Protein AF-A0A4C1TRK0-F1 (afdb_monomer)

Organism: Eumeta variegata (NCBI:txid151549)

Secondary structure (DSSP, 8-state):
-GGGS-HHHHHHHHHHTT----S-HHHHHHHHHHHHHT---S-------------PPPGGG-EE--TTS------HHHHHHHHHHTT--HHHHHHHHHTT-EEEEEEEEETTEEEEEEEEE-TTSS-EEEEEEEEEEETTEEEEEEEEEE---

Sequence (153 aa):
MYSTWNVEALKAKLRERGASLKGRKADLIERLEAYDRNQNFDAVQAEENDDPKMVLPDNDAYLDINSSMKLPPITKEHITLYFLQFHKNPNDGKSLYEARFLHILRAAFIGDSCYFKGYVKASMKRIMYEANVKLSIKVRFWSATVNVLLVVE

Radius of gyration: 21.58 Å; Cα contacts (8 Å, |Δi|>4): 165; chains: 1; bounding box: 52×40×57 Å

Nearest PDB structures (foldseek):
  6uk5-assembly1_B  TM=3.549E-01  e=1.839E+00  Micromonospora echinospora
  2zf3-assembly1_B  TM=3.900E-01  e=7.399E+00  Chromobacterium violaceum
  5bsz-assembly1_A  TM=3.469E-01  e=3.909E+00  Streptoalloteichus sp. ATCC 53650

Structure (mmCIF, N/CA/C/O backbone):
data_AF-A0A4C1TRK0-F1
#
_entry.id   AF-A0A4C1TRK0-F1
#
loop_
_atom_site.group_PDB
_atom_site.id
_atom_site.type_symbol
_atom_site.label_atom_id
_atom_site.label_alt_id
_atom_site.label_comp_id
_atom_site.label_asym_id
_atom_site.label_entity_id
_atom_site.label_seq_id
_atom_site.pdbx_PDB_ins_code
_atom_site.Cartn_x
_atom_site.Cartn_y
_atom_site.Cartn_z
_atom_site.occupancy
_atom_site.B_iso_or_equiv
_atom_site.auth_seq_id
_atom_site.auth_comp_id
_atom_site.auth_asym_id
_atom_site.auth_atom_id
_atom_site.pdbx_PDB_model_num
ATOM 1 N N . MET A 1 1 ? 29.815 -13.832 -18.385 1.00 63.94 1 MET A N 1
ATOM 2 C CA . MET A 1 1 ? 30.683 -12.634 -18.440 1.00 63.94 1 MET A CA 1
ATOM 3 C C . MET A 1 1 ? 30.440 -11.937 -19.778 1.00 63.94 1 MET A C 1
ATOM 5 O O . MET A 1 1 ? 31.045 -12.297 -20.779 1.00 63.94 1 MET A O 1
ATOM 9 N N . TYR A 1 2 ? 29.469 -11.022 -19.830 1.00 82.06 2 TYR A N 1
ATOM 10 C CA . TYR A 1 2 ? 28.986 -10.427 -21.090 1.00 82.06 2 TYR A CA 1
ATOM 11 C C . TYR A 1 2 ? 29.850 -9.257 -21.593 1.00 82.06 2 TYR A C 1
ATOM 13 O O . TYR A 1 2 ? 29.615 -8.714 -22.670 1.00 82.06 2 TYR A O 1
ATOM 21 N N . SER A 1 3 ? 30.884 -8.882 -20.839 1.00 82.75 3 SER A N 1
ATOM 22 C CA . SER A 1 3 ? 31.809 -7.790 -21.160 1.00 82.75 3 SER A CA 1
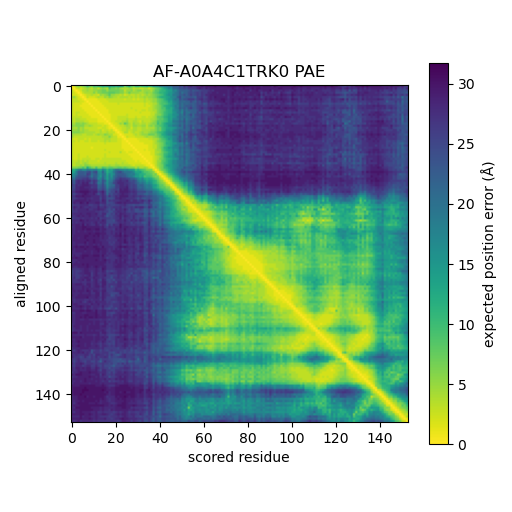ATOM 23 C C . SER A 1 3 ? 32.581 -7.990 -22.472 1.00 82.75 3 SER A C 1
ATOM 25 O O . SER A 1 3 ? 32.842 -7.018 -23.191 1.00 82.75 3 SER A O 1
ATOM 27 N N . THR A 1 4 ? 32.888 -9.241 -22.824 1.00 86.94 4 THR A N 1
ATOM 28 C CA . THR A 1 4 ? 33.642 -9.616 -24.033 1.00 86.94 4 THR A CA 1
ATOM 29 C C . THR A 1 4 ? 32.788 -9.667 -25.301 1.00 86.94 4 THR A C 1
ATOM 31 O O . THR A 1 4 ? 33.328 -9.762 -26.399 1.00 86.94 4 THR A O 1
ATOM 34 N N . TRP A 1 5 ? 31.461 -9.568 -25.185 1.00 86.88 5 TRP A N 1
ATOM 35 C CA . TRP A 1 5 ? 30.558 -9.673 -26.329 1.00 86.88 5 TRP A CA 1
ATOM 36 C C . TRP A 1 5 ? 30.442 -8.352 -27.095 1.00 86.88 5 TRP A C 1
ATOM 38 O O . TRP A 1 5 ? 30.560 -7.254 -26.534 1.00 86.88 5 TRP A O 1
ATOM 48 N N . ASN A 1 6 ? 30.176 -8.454 -28.399 1.00 89.88 6 ASN A N 1
ATOM 49 C CA . ASN A 1 6 ? 29.860 -7.293 -29.224 1.00 89.88 6 ASN A CA 1
ATOM 50 C C . ASN A 1 6 ? 28.416 -6.817 -28.973 1.00 89.88 6 ASN A C 1
ATOM 52 O O . ASN A 1 6 ? 27.542 -7.602 -28.606 1.00 89.88 6 ASN A O 1
ATOM 56 N N . VAL A 1 7 ? 28.145 -5.531 -29.205 1.00 85.88 7 VAL A N 1
ATOM 57 C CA . VAL A 1 7 ? 26.831 -4.903 -28.975 1.00 85.88 7 VAL A CA 1
ATOM 58 C C . VAL A 1 7 ? 25.718 -5.596 -29.764 1.00 85.88 7 VAL A C 1
ATOM 60 O O . VAL A 1 7 ? 24.606 -5.730 -29.259 1.00 85.88 7 VAL A O 1
ATOM 63 N N . GLU A 1 8 ? 26.010 -6.077 -30.970 1.00 88.94 8 GLU A N 1
ATOM 64 C CA . GLU A 1 8 ? 25.056 -6.834 -31.788 1.00 88.94 8 GLU A CA 1
ATOM 65 C C . GLU A 1 8 ? 24.681 -8.175 -31.153 1.00 88.94 8 GLU A C 1
ATOM 67 O O . GLU A 1 8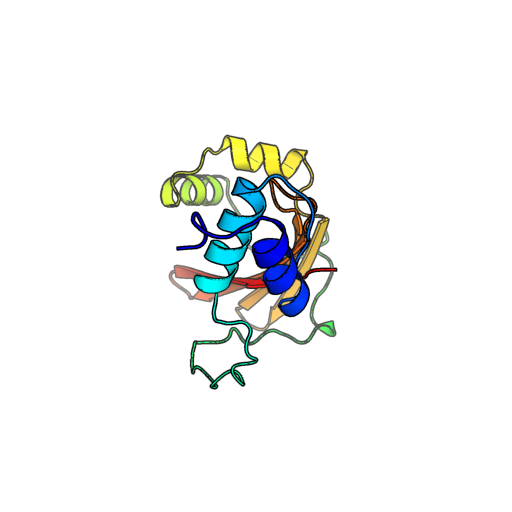 ? 23.497 -8.491 -31.056 1.00 88.94 8 GLU A O 1
ATOM 72 N N . ALA A 1 9 ? 25.664 -8.914 -30.629 1.00 88.06 9 ALA A N 1
ATOM 73 C CA . ALA A 1 9 ? 25.437 -10.176 -29.926 1.00 88.06 9 ALA A CA 1
ATOM 74 C C . ALA A 1 9 ? 24.652 -9.966 -28.617 1.00 88.06 9 ALA A C 1
ATOM 76 O O . ALA A 1 9 ? 23.729 -10.724 -28.314 1.00 88.06 9 ALA A O 1
ATOM 77 N N . LEU A 1 10 ? 24.957 -8.892 -27.874 1.00 88.62 10 LEU A N 1
ATOM 78 C CA . LEU A 1 10 ? 24.211 -8.504 -26.669 1.00 88.62 10 LEU A CA 1
ATOM 79 C C . LEU A 1 10 ? 22.747 -8.179 -27.002 1.00 88.62 10 LEU A C 1
ATOM 81 O O . LEU A 1 10 ? 21.831 -8.648 -26.328 1.00 88.62 10 LEU A O 1
ATOM 85 N N . LYS A 1 11 ? 22.507 -7.412 -28.073 1.00 87.94 11 LYS A N 1
ATOM 86 C CA . LYS A 1 11 ? 21.150 -7.087 -28.533 1.00 87.94 11 LYS A CA 1
ATOM 87 C C . LYS A 1 11 ? 20.404 -8.311 -29.060 1.00 87.94 11 LYS A C 1
ATOM 89 O O . LYS A 1 11 ? 19.205 -8.408 -28.828 1.00 87.94 11 LYS A O 1
ATOM 94 N N . ALA A 1 12 ? 21.081 -9.240 -29.733 1.00 89.81 12 ALA A N 1
ATOM 95 C CA . ALA A 1 12 ? 20.472 -10.483 -30.199 1.00 89.81 12 ALA A CA 1
ATOM 96 C C . ALA A 1 12 ? 19.960 -11.325 -29.021 1.00 89.81 12 ALA A C 1
ATOM 98 O O . ALA A 1 12 ? 18.793 -11.713 -29.020 1.00 89.81 12 ALA A O 1
ATOM 99 N N . LYS A 1 13 ? 20.773 -11.503 -27.967 1.00 85.12 13 LYS A N 1
ATOM 100 C CA . LYS A 1 13 ? 20.338 -12.216 -26.755 1.00 85.12 13 LYS A CA 1
ATOM 101 C C . LYS A 1 13 ? 19.254 -11.487 -25.970 1.00 85.12 13 LYS A C 1
ATOM 103 O O . LYS A 1 13 ? 18.340 -12.130 -25.467 1.00 85.12 13 LYS A O 1
ATOM 108 N N . LEU A 1 14 ? 19.302 -10.158 -25.891 1.00 84.62 14 LEU A N 1
ATOM 109 C CA . LEU A 1 14 ? 18.220 -9.388 -25.270 1.00 84.62 14 LEU A CA 1
ATOM 110 C C . LEU A 1 14 ? 16.914 -9.482 -26.068 1.00 84.62 14 LEU A C 1
ATOM 112 O O . LEU A 1 14 ? 15.850 -9.548 -25.463 1.00 84.62 14 LEU A O 1
ATOM 116 N N . ARG A 1 15 ? 16.983 -9.543 -27.404 1.00 85.44 15 ARG A N 1
ATOM 117 C CA . ARG A 1 15 ? 15.811 -9.724 -28.272 1.00 85.44 15 ARG A CA 1
ATOM 118 C C . ARG A 1 15 ? 15.182 -11.104 -28.090 1.00 85.44 15 ARG A C 1
ATOM 120 O O . ARG A 1 15 ? 13.966 -11.180 -27.982 1.00 85.44 15 ARG A O 1
ATOM 127 N N . GLU A 1 16 ? 15.997 -12.156 -28.010 1.00 83.69 16 GLU A N 1
ATOM 128 C CA . GLU A 1 16 ? 15.544 -13.525 -27.704 1.00 83.69 16 GLU A CA 1
ATOM 129 C C . GLU A 1 16 ? 14.812 -13.588 -26.353 1.00 83.69 16 GLU A C 1
ATOM 131 O O . GLU A 1 16 ? 13.806 -14.273 -26.223 1.00 83.69 16 GLU A O 1
ATOM 136 N N . ARG A 1 17 ? 15.264 -12.795 -25.372 1.00 78.44 17 ARG A N 1
ATOM 137 C CA . ARG A 1 17 ? 14.665 -12.684 -24.031 1.00 78.44 17 ARG A CA 1
ATOM 138 C C . ARG A 1 17 ? 13.532 -11.648 -23.920 1.00 78.44 17 ARG A C 1
ATOM 140 O O . ARG A 1 17 ? 13.100 -11.349 -22.810 1.00 78.44 17 ARG A O 1
ATOM 147 N N . GLY A 1 18 ? 13.090 -11.040 -25.026 1.00 76.50 18 GLY A N 1
ATOM 148 C CA . GLY A 1 18 ? 12.023 -10.023 -25.027 1.00 76.50 18 GLY A CA 1
ATOM 149 C C . GLY A 1 18 ? 12.366 -8.719 -24.288 1.00 76.50 18 GLY A C 1
ATOM 150 O O . GLY A 1 18 ? 11.476 -7.955 -23.919 1.00 76.50 18 GLY A O 1
ATOM 151 N N . ALA A 1 19 ? 13.649 -8.449 -24.047 1.00 77.81 19 ALA A N 1
ATOM 152 C CA . ALA A 1 19 ? 14.121 -7.323 -23.253 1.00 77.81 19 ALA A CA 1
ATOM 153 C C . ALA A 1 19 ? 14.401 -6.072 -24.105 1.00 77.81 19 ALA A C 1
ATOM 155 O O . ALA A 1 19 ? 14.691 -6.132 -25.302 1.00 77.81 19 ALA A O 1
ATOM 156 N N . SER A 1 20 ? 14.381 -4.900 -23.462 1.00 79.38 20 SER A N 1
ATOM 157 C CA . SER A 1 20 ? 14.685 -3.629 -24.129 1.00 79.38 20 SER A CA 1
ATOM 158 C C . SER A 1 20 ? 16.108 -3.608 -24.709 1.00 79.38 20 SER A C 1
ATOM 160 O O . SER A 1 20 ? 17.082 -3.921 -24.022 1.00 79.38 20 SER A O 1
ATOM 162 N N . LEU A 1 21 ? 16.231 -3.164 -25.966 1.00 85.00 21 LEU A N 1
ATOM 163 C CA . LEU A 1 21 ? 17.500 -3.035 -26.705 1.00 85.00 21 LEU A CA 1
ATOM 164 C C . LEU A 1 21 ? 18.132 -1.637 -26.598 1.00 85.00 21 LEU A C 1
ATOM 166 O O . LEU A 1 21 ? 19.153 -1.364 -27.238 1.00 85.00 21 LEU A O 1
ATOM 170 N N . LYS A 1 22 ? 17.501 -0.728 -25.844 1.00 79.69 22 LYS A N 1
ATOM 171 C CA . LYS A 1 22 ? 17.963 0.653 -25.669 1.00 79.69 22 LYS A CA 1
ATOM 172 C C . LYS A 1 22 ? 19.057 0.722 -24.597 1.00 79.69 22 LYS A C 1
ATOM 174 O O . LYS A 1 22 ? 18.987 0.011 -23.590 1.00 79.69 22 LYS A O 1
ATOM 179 N N . GLY A 1 23 ? 20.036 1.599 -24.815 1.00 83.06 23 GLY A N 1
ATOM 180 C CA . GLY A 1 23 ? 21.138 1.859 -23.883 1.00 83.06 23 GLY A CA 1
ATOM 181 C C . GLY A 1 23 ? 22.527 1.700 -24.504 1.00 83.06 23 GLY A C 1
ATOM 182 O O . GLY A 1 23 ? 22.678 1.286 -25.658 1.00 83.06 23 GLY A O 1
ATOM 183 N N . ARG A 1 24 ? 23.546 2.060 -23.720 1.00 87.31 24 ARG A N 1
ATOM 184 C CA . ARG A 1 24 ? 24.969 1.850 -24.018 1.00 87.31 24 ARG A CA 1
ATOM 185 C C . ARG A 1 24 ? 25.345 0.385 -23.775 1.00 87.31 24 ARG A C 1
ATOM 187 O O . ARG A 1 24 ? 24.599 -0.367 -23.159 1.00 87.31 24 ARG A O 1
ATOM 194 N N . LYS A 1 25 ? 26.532 -0.027 -24.235 1.00 85.12 25 LYS A N 1
ATOM 195 C CA . LYS A 1 25 ? 27.033 -1.406 -24.067 1.00 85.12 25 LYS A CA 1
ATOM 196 C C . LYS A 1 25 ? 26.991 -1.875 -22.603 1.00 85.12 25 LYS A C 1
ATOM 198 O O . LYS A 1 25 ? 26.586 -3.005 -22.358 1.00 85.12 25 LYS A O 1
ATOM 203 N N . ALA A 1 26 ? 27.358 -1.004 -21.660 1.00 85.12 26 ALA A N 1
ATOM 204 C CA . ALA A 1 26 ? 27.296 -1.290 -20.225 1.00 85.12 26 ALA A CA 1
ATOM 205 C C . ALA A 1 26 ? 25.866 -1.622 -19.761 1.00 85.12 26 ALA A C 1
ATOM 207 O O . ALA A 1 26 ? 25.664 -2.651 -19.129 1.00 85.12 26 ALA A O 1
ATOM 208 N N . ASP A 1 27 ? 24.871 -0.835 -20.181 1.00 85.19 27 ASP A N 1
ATOM 209 C CA . ASP A 1 27 ? 23.459 -1.058 -19.837 1.00 85.19 27 ASP A CA 1
ATOM 210 C C . ASP A 1 27 ? 22.931 -2.396 -20.385 1.00 85.19 27 ASP A C 1
ATOM 212 O O . ASP A 1 27 ? 22.096 -3.049 -19.763 1.00 85.19 27 ASP A O 1
ATOM 216 N N . LEU A 1 28 ? 23.396 -2.813 -21.571 1.00 87.44 28 LEU A N 1
ATOM 217 C CA . LEU A 1 28 ? 23.015 -4.098 -22.172 1.00 87.44 28 LEU A CA 1
ATOM 218 C C . LEU A 1 28 ? 23.632 -5.282 -21.415 1.00 87.44 28 LEU A C 1
ATOM 220 O O . LEU A 1 28 ? 22.973 -6.308 -21.251 1.00 87.44 28 LEU A O 1
AT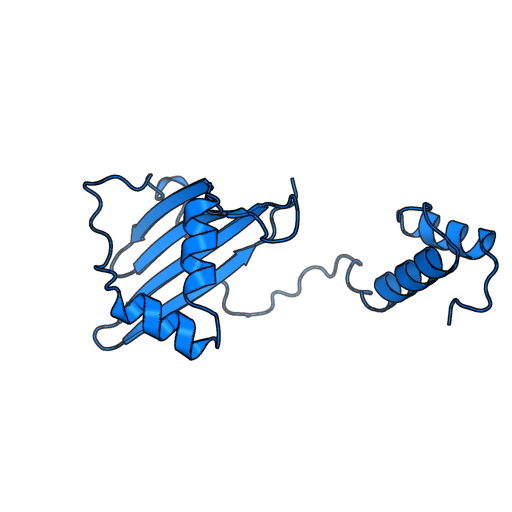OM 224 N N . ILE A 1 29 ? 24.878 -5.130 -20.956 1.00 89.12 29 ILE A N 1
ATOM 225 C CA . ILE A 1 29 ? 25.587 -6.119 -20.136 1.00 89.12 29 ILE A CA 1
ATOM 226 C C . ILE A 1 29 ? 24.895 -6.267 -18.786 1.00 89.12 29 ILE A C 1
ATOM 228 O O . ILE A 1 29 ? 24.489 -7.373 -18.446 1.00 89.12 29 ILE A O 1
ATOM 232 N N . GLU A 1 30 ? 24.689 -5.162 -18.065 1.00 87.38 30 GLU A N 1
ATOM 233 C CA . GLU A 1 30 ? 24.019 -5.166 -16.762 1.00 87.38 30 GLU A CA 1
ATOM 234 C C . GLU A 1 30 ? 22.629 -5.797 -16.862 1.00 87.38 30 GLU A C 1
ATOM 236 O O . GLU A 1 30 ? 22.235 -6.582 -16.002 1.00 87.38 30 GLU A O 1
ATOM 241 N N . ARG A 1 31 ? 21.900 -5.513 -17.950 1.00 85.56 31 ARG A N 1
ATOM 242 C CA . ARG A 1 31 ? 20.602 -6.132 -18.214 1.00 85.56 31 ARG A CA 1
ATOM 243 C C . ARG A 1 31 ? 20.738 -7.640 -18.377 1.00 85.56 31 ARG A C 1
ATOM 245 O O . ARG A 1 31 ? 20.046 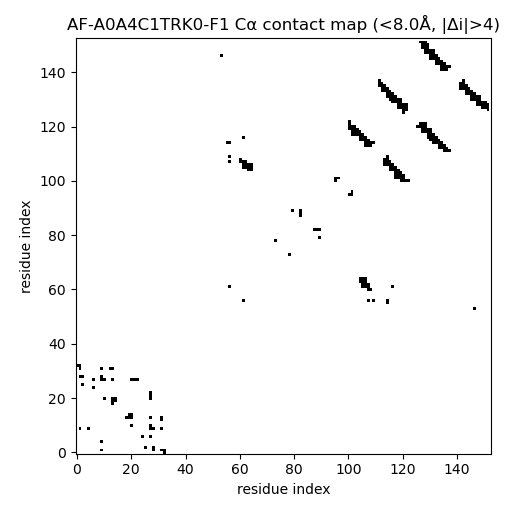-8.366 -17.682 1.00 85.56 31 ARG A O 1
ATOM 252 N N . LEU A 1 32 ? 21.630 -8.135 -19.231 1.00 85.44 32 LEU A N 1
ATOM 253 C CA . LEU A 1 32 ? 21.823 -9.582 -19.395 1.00 85.44 32 LEU A CA 1
ATOM 254 C C . LEU A 1 32 ? 22.265 -10.270 -18.097 1.00 85.44 32 LEU A C 1
ATOM 256 O O . LEU A 1 32 ? 21.745 -11.336 -17.778 1.00 85.44 32 LEU A O 1
ATOM 260 N N . GLU A 1 33 ? 23.137 -9.637 -17.314 1.00 85.94 33 GLU A N 1
ATOM 261 C CA . GLU A 1 33 ? 23.556 -10.131 -15.997 1.00 85.94 33 GLU A CA 1
ATOM 262 C C . GLU A 1 33 ? 22.408 -10.112 -14.982 1.00 85.94 33 GLU A C 1
ATOM 264 O O . GLU A 1 33 ? 22.277 -11.029 -14.178 1.00 85.94 33 GLU A O 1
ATOM 269 N N . ALA A 1 34 ? 21.531 -9.107 -15.023 1.00 79.12 34 ALA A N 1
ATOM 270 C CA . ALA A 1 34 ? 20.316 -9.078 -14.216 1.00 79.12 34 ALA A CA 1
ATOM 271 C C . ALA A 1 34 ? 19.335 -10.192 -14.611 1.00 79.12 34 ALA A C 1
ATOM 273 O O . ALA A 1 34 ? 18.752 -10.808 -13.728 1.00 79.12 34 ALA A O 1
ATOM 274 N N . TYR A 1 35 ? 19.186 -10.486 -15.906 1.00 77.69 35 TYR A N 1
ATOM 275 C CA . TYR A 1 35 ? 18.359 -11.600 -16.384 1.00 77.69 35 TYR A CA 1
ATOM 276 C C . TYR A 1 35 ? 18.936 -12.965 -15.992 1.00 77.69 35 TYR A C 1
ATOM 278 O O . TYR A 1 35 ? 18.175 -13.852 -15.631 1.00 77.69 35 TYR A O 1
ATOM 286 N N . ASP A 1 36 ? 20.260 -13.130 -16.020 1.00 78.88 36 ASP A N 1
ATOM 287 C CA . ASP A 1 36 ? 20.902 -14.367 -15.561 1.00 78.88 36 ASP A CA 1
ATOM 288 C C . ASP A 1 36 ? 20.794 -14.543 -14.042 1.00 78.88 36 ASP A C 1
ATOM 290 O O . ASP A 1 36 ? 20.541 -15.645 -13.567 1.00 78.88 36 ASP A O 1
ATOM 294 N N . ARG A 1 37 ? 20.934 -13.457 -13.268 1.00 73.94 37 ARG A N 1
ATOM 295 C CA . ARG A 1 37 ? 20.671 -13.476 -11.818 1.00 73.94 37 ARG A CA 1
ATOM 296 C C . ARG A 1 37 ? 19.209 -13.791 -11.502 1.00 73.94 37 ARG A C 1
ATOM 298 O O . ARG A 1 37 ? 18.934 -14.420 -10.489 1.00 73.94 37 ARG A O 1
ATOM 305 N N . ASN A 1 38 ? 18.294 -13.370 -12.371 1.00 65.75 38 ASN A N 1
ATOM 306 C CA . ASN A 1 38 ? 16.860 -13.605 -12.257 1.00 65.75 38 ASN A CA 1
ATOM 307 C C . ASN A 1 38 ? 16.395 -14.792 -13.125 1.00 65.75 38 ASN A C 1
ATOM 309 O O . ASN A 1 38 ? 15.314 -14.700 -13.706 1.00 65.75 38 ASN A O 1
ATOM 313 N N . GLN A 1 39 ? 17.165 -15.886 -13.237 1.00 56.50 39 GLN A N 1
ATOM 314 C CA . GLN A 1 39 ? 16.746 -17.163 -13.860 1.00 56.50 39 GLN A CA 1
ATOM 315 C C . GLN A 1 39 ? 15.550 -17.830 -13.126 1.00 56.50 39 GLN A C 1
ATOM 317 O O . GLN A 1 39 ? 15.617 -18.972 -12.695 1.00 56.50 39 GLN A O 1
ATOM 322 N N . ASN A 1 40 ? 14.439 -17.112 -12.964 1.00 51.69 40 ASN A N 1
ATOM 323 C CA . ASN A 1 40 ? 13.208 -17.551 -12.308 1.00 51.69 40 ASN A CA 1
ATOM 324 C C . ASN A 1 40 ? 11.957 -17.065 -13.072 1.00 51.69 40 ASN A C 1
ATOM 326 O O . ASN A 1 40 ? 10.924 -16.786 -12.468 1.00 51.69 40 ASN A O 1
ATOM 330 N N . PHE A 1 41 ? 12.067 -16.889 -14.394 1.00 51.22 41 PHE A N 1
ATOM 331 C CA . PHE A 1 41 ? 10.926 -16.567 -15.267 1.00 51.22 41 PHE A CA 1
ATOM 332 C C . PHE A 1 41 ? 10.566 -17.683 -16.244 1.00 51.22 41 PHE A C 1
ATOM 334 O O . PHE A 1 41 ? 9.600 -17.525 -16.990 1.00 51.22 41 PHE A O 1
ATOM 341 N N . ASP A 1 42 ? 11.267 -18.822 -16.216 1.00 45.00 42 ASP A N 1
ATOM 342 C CA . ASP A 1 42 ? 10.553 -20.041 -16.570 1.00 45.00 42 ASP A CA 1
ATOM 343 C C . ASP A 1 42 ? 9.383 -20.111 -15.600 1.00 45.00 42 ASP A C 1
ATOM 345 O O . ASP A 1 42 ? 9.554 -19.867 -14.403 1.00 45.00 42 ASP A O 1
ATOM 349 N N . ALA A 1 43 ? 8.187 -20.331 -16.134 1.00 44.69 43 ALA A N 1
ATOM 350 C CA . ALA A 1 43 ? 7.023 -20.636 -15.334 1.00 44.69 43 ALA A CA 1
ATOM 351 C C . ALA A 1 43 ? 7.339 -21.923 -14.570 1.00 44.69 43 ALA A C 1
ATOM 353 O O . ALA A 1 43 ? 6.985 -23.020 -14.996 1.00 44.69 43 ALA A O 1
ATOM 354 N N . VAL A 1 44 ? 8.042 -21.787 -13.444 1.00 43.28 44 VAL A N 1
ATOM 355 C CA . VAL A 1 44 ? 7.953 -22.713 -12.338 1.00 43.28 44 VAL A CA 1
ATOM 356 C C . VAL A 1 44 ? 6.459 -22.720 -12.090 1.00 43.28 44 VAL A C 1
ATOM 358 O O . VAL A 1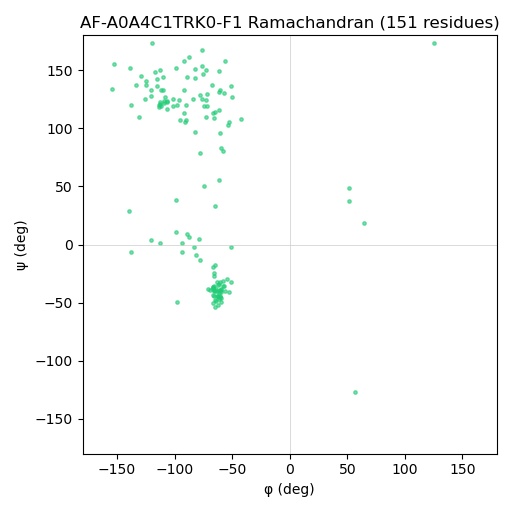 44 ? 5.898 -21.723 -11.627 1.00 43.28 44 VAL A O 1
ATOM 361 N N . GLN A 1 45 ? 5.795 -23.788 -12.546 1.00 45.97 45 GLN A N 1
ATOM 362 C CA . GLN A 1 45 ? 4.529 -24.198 -11.966 1.00 45.97 45 GLN A CA 1
ATOM 363 C C . GLN A 1 45 ? 4.778 -24.038 -10.489 1.00 45.97 45 GLN A C 1
ATOM 365 O O . GLN A 1 45 ? 5.677 -24.709 -9.989 1.00 45.97 45 GLN A O 1
ATOM 370 N N . ALA A 1 46 ? 4.158 -23.023 -9.883 1.00 45.69 46 ALA A N 1
ATOM 371 C CA . ALA A 1 46 ? 4.428 -22.690 -8.507 1.00 45.69 46 ALA A CA 1
ATOM 372 C C . ALA A 1 46 ? 4.224 -23.998 -7.763 1.00 45.69 46 ALA A C 1
ATOM 374 O O . ALA A 1 46 ? 3.085 -24.452 -7.646 1.00 45.69 46 ALA A O 1
ATOM 375 N N . GLU A 1 47 ? 5.323 -24.639 -7.353 1.00 43.28 47 GLU A N 1
ATOM 376 C CA . GLU A 1 47 ? 5.227 -25.695 -6.376 1.00 43.28 47 GLU A CA 1
ATOM 377 C C . GLU A 1 47 ? 4.405 -25.048 -5.275 1.00 43.28 47 GLU A C 1
ATOM 379 O O . GLU A 1 47 ? 4.663 -23.884 -4.919 1.00 43.28 47 GLU A O 1
ATOM 384 N N . GLU A 1 48 ? 3.324 -25.719 -4.877 1.00 48.19 48 GLU A N 1
ATOM 385 C CA . GLU A 1 48 ? 2.540 -25.340 -3.716 1.00 48.19 48 GLU A CA 1
ATOM 386 C C . GLU A 1 48 ? 3.500 -25.351 -2.531 1.00 48.19 48 GLU A C 1
ATOM 388 O O . GLU A 1 48 ? 3.600 -26.308 -1.776 1.00 48.19 48 GLU A O 1
ATOM 393 N N . ASN A 1 49 ? 4.271 -24.278 -2.403 1.00 50.25 49 ASN A N 1
ATOM 394 C CA . ASN A 1 49 ? 4.983 -23.962 -1.206 1.00 50.25 49 ASN A CA 1
ATOM 395 C C . ASN A 1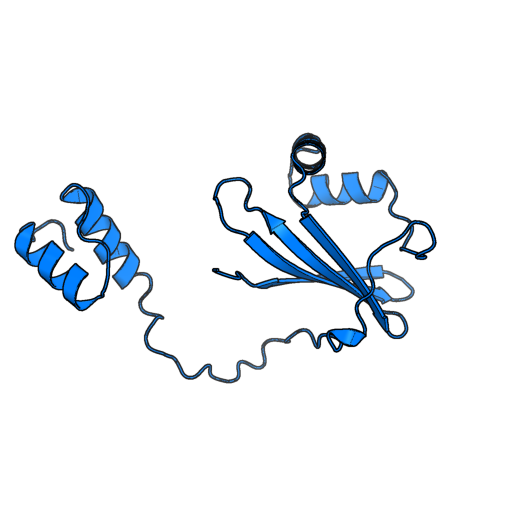 49 ? 3.855 -23.784 -0.203 1.00 50.25 49 ASN A C 1
ATOM 397 O O . ASN A 1 49 ? 3.020 -22.879 -0.350 1.00 50.25 49 ASN A O 1
ATOM 401 N N . ASP A 1 50 ? 3.843 -24.665 0.794 1.00 53.22 50 ASP A N 1
ATOM 402 C CA . ASP A 1 50 ? 3.097 -24.552 2.049 1.00 53.22 50 ASP A CA 1
ATOM 403 C C . ASP A 1 50 ? 3.622 -23.361 2.880 1.00 53.22 50 ASP A C 1
ATOM 405 O O . ASP A 1 50 ? 3.672 -23.369 4.108 1.00 53.22 50 ASP A O 1
ATOM 409 N N . ASP A 1 51 ? 4.062 -22.307 2.190 1.00 47.62 51 ASP A N 1
ATOM 410 C CA . ASP A 1 51 ? 4.254 -21.008 2.775 1.00 47.62 51 ASP A CA 1
ATOM 411 C C . ASP A 1 51 ? 2.881 -20.560 3.269 1.00 47.62 51 ASP A C 1
ATOM 413 O O . ASP A 1 51 ? 1.902 -20.625 2.513 1.00 47.62 51 ASP A O 1
ATOM 417 N N . PRO A 1 52 ? 2.771 -20.088 4.518 1.00 50.62 52 PRO A N 1
ATOM 418 C CA . PRO A 1 52 ? 1.506 -19.655 5.081 1.00 50.62 52 PRO A CA 1
ATOM 419 C C . PRO A 1 52 ? 0.930 -18.499 4.253 1.00 50.62 52 PRO A C 1
ATOM 421 O O . PRO A 1 52 ? 1.257 -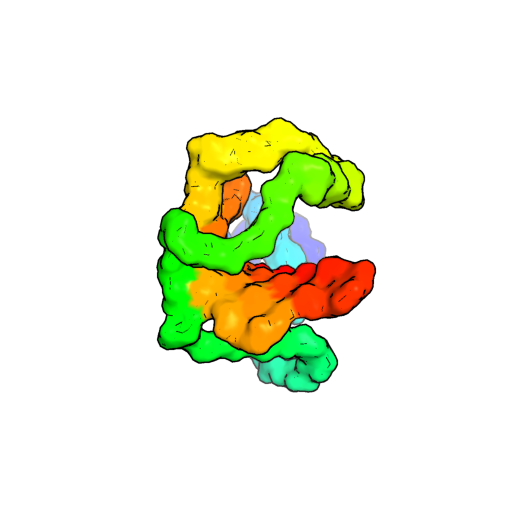17.325 4.441 1.00 50.62 52 PRO A O 1
ATOM 424 N N . LYS A 1 53 ? 0.035 -18.836 3.320 1.00 58.84 53 LYS A N 1
ATOM 425 C CA . LYS A 1 53 ? -0.711 -17.874 2.513 1.00 58.84 53 LYS A CA 1
ATOM 426 C C . LYS A 1 53 ? -1.812 -17.282 3.380 1.00 58.84 53 LYS A C 1
ATOM 428 O O . LYS A 1 53 ? -2.623 -17.985 3.982 1.00 58.84 53 LYS A O 1
ATOM 433 N N . MET A 1 54 ? -1.835 -15.957 3.462 1.00 60.47 54 MET A N 1
ATOM 434 C CA . MET A 1 54 ? -2.877 -15.239 4.187 1.00 60.47 54 MET A CA 1
ATOM 435 C C . MET A 1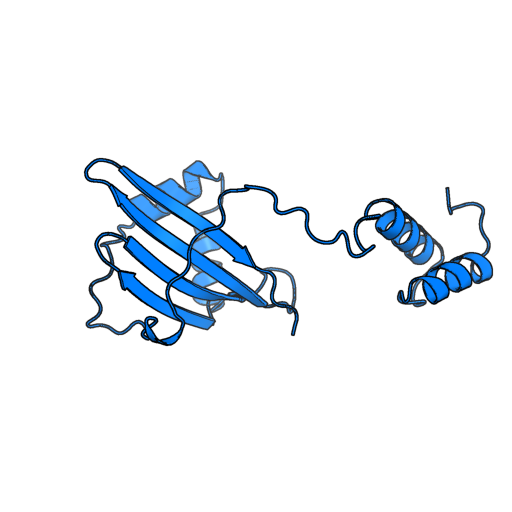 54 ? -4.223 -15.477 3.499 1.00 60.47 54 MET A C 1
ATOM 437 O O . MET A 1 54 ? -4.423 -15.020 2.377 1.00 60.47 54 MET A O 1
ATOM 441 N N . VAL A 1 55 ? -5.143 -16.167 4.176 1.00 72.06 55 VAL A N 1
ATOM 442 C CA . VAL A 1 55 ? -6.525 -16.315 3.702 1.00 72.06 55 VAL A CA 1
ATOM 443 C C . VAL A 1 55 ? -7.192 -14.942 3.747 1.00 72.06 55 VAL A C 1
ATOM 445 O O . VAL A 1 55 ? -7.345 -14.354 4.824 1.00 72.06 55 VAL A O 1
ATOM 448 N N . LEU A 1 56 ? -7.521 -14.415 2.568 1.00 77.19 56 LEU A N 1
ATOM 449 C CA . LEU A 1 56 ? -8.190 -13.131 2.399 1.00 77.19 56 LEU A CA 1
ATOM 450 C C . LEU A 1 56 ? -9.718 -13.315 2.415 1.00 77.19 56 LEU A C 1
ATOM 452 O O . LEU A 1 56 ? -10.211 -14.317 1.897 1.00 77.19 56 LEU A O 1
ATOM 456 N N . PRO A 1 57 ? -10.467 -12.357 2.985 1.00 76.56 57 PRO A N 1
ATOM 457 C CA . PRO A 1 57 ? -11.904 -12.233 2.780 1.00 76.56 57 PRO A CA 1
ATOM 458 C C . PRO A 1 57 ? -12.278 -12.108 1.303 1.00 76.56 57 PRO A C 1
ATOM 460 O O . PRO A 1 57 ? -11.480 -11.635 0.491 1.00 76.56 57 PRO A O 1
ATOM 463 N N . ASP A 1 58 ? -13.530 -12.436 0.993 1.00 78.62 58 ASP A N 1
ATOM 464 C CA . ASP A 1 58 ? -14.113 -12.123 -0.308 1.00 78.62 58 ASP A CA 1
ATOM 465 C C . ASP A 1 58 ? -14.152 -10.601 -0.552 1.00 78.62 58 ASP A C 1
ATOM 467 O O . ASP A 1 58 ? -14.258 -9.810 0.391 1.00 78.62 58 ASP A O 1
ATOM 471 N N . ASN A 1 59 ? -14.053 -10.176 -1.814 1.00 74.31 59 ASN A N 1
ATOM 472 C CA . ASN A 1 59 ? -13.944 -8.758 -2.184 1.00 74.31 59 ASN A CA 1
ATOM 473 C C . ASN A 1 59 ? -15.179 -7.958 -1.734 1.00 74.31 59 ASN A C 1
ATOM 475 O O . ASN A 1 59 ? -15.049 -6.824 -1.271 1.00 74.31 59 ASN A O 1
ATOM 479 N N . ASP A 1 60 ? -16.350 -8.592 -1.766 1.00 77.56 60 ASP A N 1
ATOM 480 C CA . ASP A 1 60 ? -17.625 -8.003 -1.349 1.00 77.56 60 ASP A CA 1
ATOM 481 C C . ASP A 1 60 ? -17.686 -7.700 0.157 1.00 77.56 60 ASP A C 1
ATOM 483 O O . ASP A 1 60 ? -18.474 -6.861 0.596 1.00 77.56 60 ASP A O 1
ATOM 487 N N . ALA A 1 61 ? -16.821 -8.324 0.964 1.00 75.69 61 ALA A N 1
ATOM 488 C CA . ALA A 1 61 ? -16.726 -8.053 2.397 1.00 75.69 61 ALA A CA 1
ATOM 489 C C . ALA A 1 61 ? -15.962 -6.755 2.721 1.00 75.69 61 ALA A C 1
ATOM 491 O O . ALA A 1 61 ? -15.993 -6.293 3.865 1.00 75.69 61 ALA A O 1
ATOM 492 N N . TYR A 1 62 ? -15.255 -6.167 1.749 1.00 73.50 62 TYR A N 1
ATOM 493 C CA . TYR A 1 62 ? -14.513 -4.924 1.942 1.00 73.50 62 TYR A CA 1
ATOM 494 C C . TYR A 1 62 ? -15.423 -3.709 1.767 1.00 73.50 62 TYR A C 1
ATOM 496 O O . TYR A 1 62 ? -16.026 -3.500 0.716 1.00 73.50 62 TYR A O 1
ATOM 504 N N . LEU A 1 63 ? -15.454 -2.853 2.785 1.00 75.06 63 LEU A N 1
ATOM 505 C CA . LEU A 1 63 ? -16.184 -1.591 2.784 1.00 75.06 63 LEU A CA 1
ATOM 506 C C . LEU A 1 63 ? -15.211 -0.410 2.804 1.00 75.06 63 LEU A C 1
ATOM 508 O O . LEU A 1 63 ? -14.106 -0.500 3.346 1.00 75.06 63 LEU A O 1
ATOM 512 N N . ASP A 1 64 ? -15.627 0.709 2.217 1.00 76.56 64 ASP A N 1
ATOM 513 C CA . ASP A 1 64 ? -14.842 1.941 2.252 1.00 76.56 64 ASP A CA 1
ATOM 514 C C . ASP A 1 64 ? -14.789 2.488 3.681 1.00 76.56 64 ASP A C 1
ATOM 516 O O . ASP A 1 64 ? -15.792 2.509 4.402 1.00 76.56 64 ASP A O 1
ATOM 520 N N . ILE A 1 65 ? -13.605 2.939 4.097 1.00 74.12 65 ILE A N 1
ATOM 521 C CA . ILE A 1 65 ? -13.423 3.497 5.435 1.00 74.12 65 ILE A CA 1
ATOM 522 C C . ILE A 1 65 ? -14.100 4.864 5.498 1.00 74.12 65 ILE A C 1
ATOM 524 O O . ILE A 1 65 ? -13.721 5.800 4.795 1.00 74.12 65 ILE A O 1
ATOM 528 N N . ASN A 1 66 ? -15.078 4.987 6.389 1.00 71.88 66 ASN A N 1
ATOM 529 C CA . ASN A 1 66 ? -15.773 6.233 6.687 1.00 71.88 66 ASN A CA 1
ATOM 530 C C . ASN A 1 66 ? -15.601 6.611 8.170 1.00 71.88 66 ASN A C 1
ATOM 532 O O . ASN A 1 66 ? -15.051 5.851 8.969 1.00 71.88 66 ASN A O 1
ATOM 536 N N . SER A 1 67 ? -16.075 7.799 8.550 1.00 61.94 67 SER A N 1
ATOM 537 C CA . SER A 1 67 ? -15.946 8.323 9.918 1.00 61.94 67 SER A CA 1
ATOM 538 C C . SER A 1 67 ? -16.705 7.520 10.981 1.00 61.94 67 SER A C 1
ATOM 540 O O . SER A 1 67 ? -16.407 7.669 12.165 1.00 61.94 67 SER A O 1
ATOM 542 N N . SER A 1 68 ? -17.671 6.681 10.593 1.00 66.56 68 SER A N 1
ATOM 543 C CA . SER A 1 68 ? -18.440 5.829 11.507 1.00 66.56 68 SER A CA 1
ATOM 544 C C . SER A 1 68 ? -17.850 4.423 11.669 1.00 66.56 68 SER A C 1
ATOM 546 O O . SER A 1 68 ? -18.307 3.662 12.527 1.00 66.56 68 SER A O 1
ATOM 548 N N . MET A 1 69 ? -16.815 4.074 10.897 1.00 70.88 69 MET A N 1
ATOM 549 C CA . MET A 1 69 ? -16.149 2.779 10.987 1.00 70.88 69 MET A CA 1
ATOM 550 C C . MET A 1 69 ? -15.304 2.699 12.265 1.00 70.88 69 MET A C 1
ATOM 552 O O . MET A 1 69 ? -14.418 3.518 12.510 1.00 70.88 69 MET A O 1
ATOM 556 N N . LYS A 1 70 ? -15.564 1.681 13.093 1.00 69.31 70 LYS A N 1
ATOM 557 C CA . LYS A 1 70 ? -14.835 1.446 14.348 1.00 69.31 70 LYS A CA 1
ATOM 558 C C . LYS A 1 70 ? -13.480 0.801 14.067 1.00 69.31 70 LYS A C 1
ATOM 560 O O . LYS A 1 70 ? -13.313 -0.408 14.196 1.00 69.31 70 LYS A O 1
ATOM 565 N N . LEU A 1 71 ? -12.517 1.616 13.654 1.00 70.44 71 LEU A N 1
ATOM 566 C CA . LEU A 1 71 ? -11.127 1.192 13.536 1.00 70.44 71 LEU A CA 1
ATOM 567 C C . LEU A 1 71 ? -10.491 1.028 14.928 1.00 70.44 71 LEU A C 1
ATOM 569 O O . LEU A 1 71 ? -10.864 1.746 15.862 1.00 70.44 71 LEU A O 1
ATOM 573 N N . PRO A 1 72 ? -9.507 0.124 15.079 1.00 69.06 72 PRO A N 1
ATOM 574 C CA . PRO A 1 72 ? -8.672 0.076 16.269 1.00 69.06 72 PRO A CA 1
ATOM 575 C C . PRO A 1 72 ? -8.094 1.459 16.597 1.00 69.06 72 PRO A C 1
ATOM 577 O O . PRO A 1 72 ? -7.617 2.142 15.686 1.00 69.06 72 PRO A O 1
ATOM 580 N N . PRO A 1 73 ? -8.090 1.887 17.870 1.00 69.81 73 PRO A N 1
ATOM 581 C CA . PRO A 1 73 ? -7.493 3.160 18.241 1.00 69.81 73 PRO A CA 1
ATOM 582 C C . PRO A 1 73 ? -5.976 3.107 18.014 1.00 69.81 73 PRO A C 1
ATOM 584 O O . PRO A 1 73 ? -5.237 2.442 18.741 1.00 69.81 73 PRO A O 1
ATOM 587 N N . ILE A 1 74 ? -5.497 3.817 16.992 1.00 72.62 74 ILE A N 1
ATOM 588 C CA . ILE A 1 74 ? -4.066 3.996 16.733 1.00 72.62 74 ILE A CA 1
ATOM 589 C C . ILE A 1 74 ? -3.615 5.272 17.447 1.00 72.62 74 ILE A C 1
ATOM 591 O O . ILE A 1 74 ? -4.026 6.375 17.091 1.00 72.62 74 ILE A O 1
ATOM 595 N N . THR A 1 75 ? -2.771 5.129 18.469 1.00 76.31 75 THR A N 1
ATOM 596 C CA . THR A 1 75 ? -2.168 6.258 19.185 1.00 76.31 75 THR A CA 1
ATOM 597 C C . THR A 1 75 ? -0.876 6.710 18.501 1.00 76.31 75 THR A C 1
ATOM 599 O O . THR A 1 75 ? -0.252 5.965 17.741 1.00 76.31 75 THR A O 1
ATOM 602 N N . LYS A 1 76 ? -0.429 7.938 18.798 1.00 75.31 76 LYS A N 1
ATOM 603 C CA . LYS A 1 76 ? 0.879 8.441 18.334 1.00 75.31 76 LYS A CA 1
ATOM 604 C C . LYS A 1 76 ? 2.037 7.560 18.806 1.00 75.31 76 LYS A C 1
ATOM 606 O O . LYS A 1 76 ? 3.025 7.432 18.096 1.00 75.31 76 LYS A O 1
ATOM 611 N N . GLU A 1 77 ? 1.903 6.934 19.971 1.00 76.12 77 GLU A N 1
ATOM 612 C CA . GLU A 1 77 ? 2.905 6.020 20.523 1.00 76.12 77 GLU A CA 1
ATOM 613 C C . GLU A 1 77 ? 3.107 4.798 19.627 1.00 76.12 77 GLU A C 1
ATOM 615 O O . GLU A 1 77 ? 4.247 4.463 19.319 1.00 76.12 77 GLU A O 1
ATOM 620 N N . HIS A 1 78 ? 2.026 4.189 19.122 1.00 74.94 78 HIS A N 1
ATOM 621 C CA . HIS A 1 78 ? 2.123 3.067 18.183 1.00 74.94 78 HIS A CA 1
ATOM 622 C C . HIS A 1 78 ? 2.865 3.454 16.898 1.00 74.94 78 HIS A C 1
ATOM 624 O O . HIS A 1 78 ? 3.679 2.682 16.392 1.00 74.94 78 HIS A O 1
ATOM 630 N N . ILE A 1 79 ? 2.624 4.669 16.397 1.00 77.88 79 ILE A N 1
ATOM 631 C CA . ILE A 1 79 ? 3.316 5.202 15.219 1.00 77.88 79 ILE A CA 1
ATOM 632 C C . ILE A 1 79 ? 4.813 5.354 15.519 1.00 77.88 79 ILE A C 1
ATOM 634 O O . ILE A 1 79 ? 5.649 4.871 14.758 1.00 77.88 79 ILE A O 1
ATOM 638 N N . THR A 1 80 ? 5.164 5.973 16.648 1.00 77.69 80 THR A N 1
ATOM 639 C CA . THR A 1 80 ? 6.561 6.159 17.065 1.00 77.69 80 THR A CA 1
ATOM 640 C C . THR A 1 80 ? 7.283 4.827 17.261 1.00 77.69 80 THR A C 1
ATOM 642 O O . THR A 1 80 ? 8.398 4.666 16.771 1.00 77.69 80 THR A O 1
ATOM 645 N N . LEU A 1 81 ? 6.647 3.855 17.922 1.00 79.06 81 LEU A N 1
ATOM 646 C CA . LEU A 1 81 ? 7.206 2.517 18.134 1.00 79.06 81 LEU A CA 1
ATOM 647 C C . LEU A 1 81 ? 7.504 1.811 16.808 1.00 79.06 81 LEU A C 1
ATOM 649 O O . LEU A 1 81 ? 8.572 1.220 16.670 1.00 79.06 81 LEU A O 1
ATOM 653 N N . TYR A 1 82 ? 6.619 1.934 15.815 1.00 78.44 82 TYR A N 1
ATOM 654 C CA . TYR A 1 82 ? 6.867 1.414 14.470 1.00 78.44 82 TYR A CA 1
ATOM 655 C C . TYR A 1 82 ? 8.115 2.051 13.836 1.00 78.44 82 TYR A C 1
ATOM 657 O O . TYR A 1 82 ? 9.001 1.341 13.363 1.00 78.44 82 TYR A O 1
ATOM 665 N N . PHE A 1 83 ? 8.230 3.384 13.855 1.00 80.38 83 PHE A N 1
ATOM 666 C CA . PHE A 1 83 ? 9.399 4.068 13.286 1.00 80.38 83 PHE A CA 1
ATOM 667 C C . PHE A 1 83 ? 10.705 3.668 13.983 1.00 80.38 83 PHE A C 1
ATOM 669 O O . PHE A 1 83 ? 11.705 3.427 13.305 1.00 80.38 83 PHE A O 1
ATOM 676 N N . LEU A 1 84 ? 10.679 3.527 15.311 1.00 78.50 84 LEU A N 1
ATOM 677 C CA . LEU A 1 84 ? 11.828 3.083 16.100 1.00 78.50 84 LEU A CA 1
ATOM 678 C C . LEU A 1 84 ? 12.234 1.643 15.771 1.00 78.50 84 LEU A C 1
ATOM 680 O O . LEU A 1 84 ? 13.410 1.393 15.523 1.00 78.50 84 LEU A O 1
ATOM 684 N N . GLN A 1 85 ? 11.274 0.715 15.721 1.00 79.94 85 GLN A N 1
ATOM 685 C CA . GLN A 1 85 ? 11.532 -0.702 15.450 1.00 79.94 85 GLN A CA 1
ATOM 686 C C . GLN A 1 85 ? 12.196 -0.927 14.086 1.00 79.94 85 GLN A C 1
ATOM 688 O O . GLN A 1 85 ? 13.065 -1.785 13.958 1.00 79.94 85 GLN A O 1
ATOM 693 N N . PHE A 1 86 ? 11.789 -0.169 13.068 1.00 78.06 86 PHE A N 1
ATOM 694 C CA . PHE A 1 86 ? 12.301 -0.317 11.703 1.00 78.06 86 PHE A CA 1
ATOM 695 C C . PHE A 1 86 ? 13.392 0.699 11.343 1.00 78.06 86 PHE A C 1
ATOM 697 O O . PHE A 1 86 ? 13.747 0.804 10.170 1.00 78.06 86 PHE A O 1
ATOM 704 N N . HIS A 1 87 ? 13.911 1.447 12.325 1.00 80.25 87 HIS A N 1
ATOM 705 C CA . HIS A 1 87 ? 14.934 2.483 12.138 1.00 80.25 87 HIS A CA 1
ATOM 706 C C . HIS A 1 87 ? 14.587 3.502 11.035 1.00 80.25 87 HIS A C 1
ATOM 708 O O . HIS A 1 87 ? 15.450 3.940 10.274 1.00 80.25 87 HIS A O 1
ATOM 714 N N . LYS A 1 88 ? 13.306 3.872 10.929 1.00 77.81 88 LYS A N 1
ATOM 715 C CA . LYS A 1 88 ? 12.802 4.835 9.941 1.00 77.81 88 LYS A CA 1
ATOM 716 C C . LYS A 1 88 ? 12.643 6.221 10.556 1.00 77.81 88 LYS A C 1
ATOM 718 O O . LYS A 1 88 ? 12.376 6.351 11.750 1.00 77.81 88 LYS A O 1
ATOM 723 N N . ASN A 1 89 ? 12.758 7.266 9.737 1.00 78.50 89 ASN A N 1
ATOM 724 C CA . ASN A 1 89 ? 12.570 8.628 10.219 1.00 78.50 89 ASN A CA 1
ATOM 725 C C . ASN A 1 89 ? 11.062 8.918 10.372 1.00 78.50 89 ASN A C 1
ATOM 727 O O . ASN A 1 89 ? 10.313 8.723 9.414 1.00 78.50 89 ASN A O 1
ATOM 731 N N . PRO A 1 90 ? 10.585 9.422 11.525 1.00 75.00 90 PRO A N 1
ATOM 732 C CA . PRO A 1 90 ? 9.186 9.826 11.692 1.00 75.00 90 PRO A CA 1
ATOM 733 C C . PRO A 1 90 ? 8.703 10.834 10.636 1.00 75.00 90 PRO A C 1
ATOM 735 O O . PRO A 1 90 ? 7.528 10.834 10.260 1.00 75.00 90 PRO A O 1
ATOM 738 N N . ASN A 1 91 ? 9.611 11.668 10.118 1.00 77.00 91 ASN A N 1
ATOM 739 C CA . ASN A 1 91 ? 9.306 12.623 9.052 1.00 77.00 91 ASN A CA 1
ATOM 740 C C . ASN A 1 91 ? 8.933 11.939 7.727 1.00 77.00 91 ASN A C 1
ATOM 742 O O . ASN A 1 91 ? 8.180 12.518 6.940 1.00 77.00 91 ASN A O 1
ATOM 746 N N . ASP A 1 92 ? 9.380 10.701 7.498 1.00 75.06 92 ASP A N 1
ATOM 747 C CA . ASP A 1 92 ? 9.004 9.926 6.312 1.00 75.06 92 ASP A CA 1
ATOM 748 C C . ASP A 1 92 ? 7.503 9.619 6.337 1.00 75.06 92 ASP A C 1
ATOM 750 O O . ASP A 1 92 ? 6.824 9.744 5.321 1.00 75.06 92 ASP A O 1
ATOM 754 N N . GLY A 1 93 ? 6.951 9.300 7.514 1.00 73.75 93 GLY A N 1
ATOM 755 C CA . GLY A 1 93 ? 5.516 9.067 7.688 1.00 73.75 93 GLY A CA 1
ATOM 756 C C . GLY A 1 93 ? 4.673 10.288 7.340 1.00 73.75 93 GLY A C 1
ATOM 757 O O . GLY A 1 93 ? 3.684 10.180 6.614 1.00 73.75 93 GLY A O 1
ATOM 758 N N . LYS A 1 94 ? 5.097 11.463 7.818 1.00 77.44 94 LYS A N 1
ATOM 759 C CA . LYS A 1 94 ? 4.434 12.733 7.503 1.00 77.44 94 LYS A CA 1
ATOM 760 C C . LYS A 1 94 ? 4.498 13.037 6.004 1.00 77.44 94 LYS A C 1
ATOM 762 O O . LYS A 1 94 ? 3.477 13.369 5.409 1.00 77.44 94 LYS A O 1
ATOM 767 N N . SER A 1 95 ? 5.663 12.834 5.392 1.00 77.62 95 SER A N 1
ATOM 768 C CA . SER A 1 95 ? 5.868 13.042 3.954 1.00 77.62 95 SER A CA 1
ATOM 769 C C . SER A 1 95 ? 4.978 12.122 3.109 1.00 77.62 95 SER A C 1
ATOM 771 O O . SER A 1 95 ? 4.367 12.569 2.141 1.00 77.62 95 SER A O 1
ATOM 773 N N . LEU A 1 96 ? 4.837 10.848 3.499 1.00 74.31 96 LEU A N 1
ATOM 774 C CA . LEU A 1 96 ? 3.958 9.884 2.826 1.00 74.31 96 LEU A CA 1
ATOM 775 C C . LEU A 1 96 ? 2.476 10.280 2.910 1.00 74.31 96 LEU A C 1
ATOM 777 O O . LEU A 1 96 ? 1.737 10.111 1.935 1.00 74.31 96 LEU A O 1
ATOM 781 N N . TYR A 1 97 ? 2.047 10.815 4.057 1.00 75.56 97 TYR A N 1
ATOM 782 C CA . TYR A 1 97 ? 0.684 11.306 4.251 1.00 75.56 97 TYR A CA 1
ATOM 783 C C . TYR A 1 97 ? 0.398 12.536 3.378 1.00 75.56 97 TYR A C 1
ATOM 785 O O . TYR A 1 97 ? -0.578 12.551 2.627 1.00 75.56 97 TYR A O 1
ATOM 793 N N . GLU A 1 98 ? 1.273 13.542 3.422 1.00 77.62 98 GLU A N 1
ATOM 794 C CA . GLU A 1 98 ? 1.119 14.788 2.659 1.00 77.62 98 GLU A CA 1
ATOM 795 C C . GLU A 1 98 ? 1.150 14.545 1.146 1.00 77.62 98 GLU A C 1
ATOM 797 O O . GLU A 1 98 ? 0.337 15.101 0.406 1.00 77.62 98 GLU A O 1
ATOM 802 N N . ALA A 1 99 ? 2.021 13.647 0.685 1.00 77.12 99 ALA A N 1
ATOM 803 C CA . ALA A 1 99 ? 2.112 13.273 -0.722 1.00 77.12 99 ALA A CA 1
ATOM 804 C C . ALA A 1 99 ? 1.025 12.277 -1.180 1.00 77.12 99 ALA A C 1
ATOM 806 O O . ALA A 1 99 ? 1.037 11.848 -2.336 1.00 77.12 99 ALA A O 1
ATOM 807 N N . ARG A 1 100 ? 0.059 11.932 -0.310 1.00 76.69 100 ARG A N 1
ATOM 808 C CA . ARG A 1 100 ? -1.104 11.075 -0.618 1.00 76.69 100 ARG A CA 1
ATOM 809 C C . ARG A 1 100 ? -0.706 9.752 -1.276 1.00 76.69 100 ARG A C 1
ATOM 811 O O . ARG A 1 100 ? -1.255 9.347 -2.304 1.00 76.69 100 ARG A O 1
ATOM 818 N N . PHE A 1 101 ? 0.279 9.085 -0.675 1.00 75.69 101 PHE A N 1
ATOM 819 C CA . PHE A 1 101 ? 0.793 7.806 -1.165 1.00 75.69 101 PHE A CA 1
ATOM 820 C C . PHE A 1 101 ? -0.228 6.669 -1.087 1.00 75.69 101 PHE A C 1
ATOM 822 O O . PHE A 1 101 ? -0.160 5.737 -1.886 1.00 75.69 101 PHE A O 1
ATOM 829 N N . LEU A 1 102 ? -1.178 6.762 -0.157 1.00 77.62 102 LEU A N 1
ATOM 830 C CA . LEU A 1 102 ? -2.329 5.876 -0.054 1.00 77.62 102 LEU A CA 1
ATOM 831 C C . LEU A 1 102 ? -3.486 6.454 -0.875 1.00 77.62 102 LEU A C 1
ATOM 833 O O . LEU A 1 102 ? -3.922 7.574 -0.614 1.00 77.62 102 LEU A O 1
ATOM 837 N N . HIS A 1 103 ? -3.962 5.706 -1.871 1.00 74.00 103 HIS A N 1
ATOM 838 C CA . HIS A 1 103 ? -4.993 6.190 -2.793 1.00 74.00 103 HIS A CA 1
ATOM 839 C C . HIS A 1 103 ? -6.390 5.726 -2.405 1.00 74.00 103 HIS A C 1
ATOM 841 O O . HIS A 1 103 ? -7.317 6.523 -2.312 1.00 74.00 103 HIS A O 1
ATOM 847 N N . ILE A 1 104 ? -6.517 4.427 -2.160 1.00 79.00 104 ILE A N 1
ATOM 848 C CA . ILE A 1 104 ? -7.757 3.782 -1.750 1.00 79.00 104 ILE A CA 1
ATOM 849 C C . ILE A 1 104 ? -7.398 2.871 -0.589 1.00 79.00 104 ILE A C 1
ATOM 851 O O . ILE A 1 104 ? -6.371 2.190 -0.635 1.00 79.00 104 ILE A O 1
ATOM 855 N N . LEU A 1 105 ? -8.239 2.870 0.438 1.00 81.94 105 LEU A N 1
ATOM 856 C CA . LEU A 1 105 ? -8.148 1.951 1.559 1.00 81.94 105 LEU A CA 1
ATOM 857 C C . LEU A 1 105 ? -9.555 1.473 1.903 1.00 81.94 105 LEU A C 1
ATOM 859 O O . LEU A 1 105 ? -10.429 2.272 2.237 1.00 81.94 105 LEU A O 1
ATOM 863 N N . ARG A 1 106 ? -9.753 0.164 1.813 1.00 82.69 106 ARG A N 1
ATOM 864 C CA . ARG A 1 106 ? -10.985 -0.530 2.176 1.00 82.69 106 ARG A CA 1
ATOM 865 C C . ARG A 1 106 ? -10.675 -1.475 3.321 1.00 82.69 106 ARG A C 1
ATOM 867 O O . ARG A 1 106 ? -9.559 -1.994 3.411 1.00 82.69 106 ARG A O 1
ATOM 874 N N . ALA A 1 107 ? -11.646 -1.697 4.192 1.00 83.56 107 ALA A N 1
ATOM 875 C CA . ALA A 1 107 ? -11.489 -2.583 5.331 1.00 83.56 107 ALA A CA 1
ATOM 876 C C . ALA A 1 107 ? -12.633 -3.595 5.418 1.00 83.56 107 ALA A C 1
ATOM 878 O O . ALA A 1 107 ? -13.779 -3.281 5.107 1.00 83.56 107 ALA A O 1
ATOM 879 N N . ALA A 1 108 ? -12.309 -4.803 5.865 1.00 81.94 108 ALA A N 1
ATOM 880 C CA . ALA A 1 108 ? -13.252 -5.872 6.159 1.00 81.94 108 ALA A CA 1
ATOM 881 C C . ALA A 1 108 ? -13.034 -6.350 7.599 1.00 81.94 108 ALA A C 1
ATOM 883 O O . ALA A 1 108 ? -11.898 -6.524 8.045 1.00 81.94 108 ALA A O 1
ATOM 884 N N . PHE A 1 109 ? -14.122 -6.576 8.330 1.00 77.94 109 PHE A N 1
ATOM 885 C CA . PHE A 1 109 ? -14.083 -7.094 9.696 1.00 77.94 109 PHE A CA 1
ATOM 886 C C . PHE A 1 109 ? -14.699 -8.486 9.716 1.00 77.94 109 PHE A C 1
ATOM 888 O O . PHE A 1 109 ? -15.873 -8.646 9.392 1.00 77.94 109 PHE A O 1
ATOM 895 N N . ILE A 1 110 ? -13.907 -9.490 10.092 1.00 79.06 110 ILE A N 1
ATOM 896 C CA . ILE A 1 110 ? -14.370 -10.874 10.209 1.00 79.06 110 ILE A CA 1
ATOM 897 C C . ILE A 1 110 ? -13.913 -11.415 11.560 1.00 79.06 110 ILE A C 1
ATOM 899 O O . ILE A 1 110 ? -12.719 -11.640 11.779 1.00 79.06 110 ILE A O 1
ATOM 903 N N . GLY A 1 111 ? -14.873 -11.619 12.467 1.00 78.81 111 GLY A N 1
ATOM 904 C CA . GLY A 1 111 ? -14.601 -12.010 13.854 1.00 78.81 111 GLY A CA 1
ATOM 905 C C . GLY A 1 111 ? -13.681 -11.001 14.550 1.00 78.81 111 GLY A C 1
ATOM 906 O O . GLY A 1 111 ? -13.925 -9.799 14.489 1.00 78.81 111 GLY A O 1
ATOM 907 N N . ASP A 1 112 ? -12.588 -11.493 15.140 1.00 75.62 112 ASP A N 1
ATOM 908 C CA . ASP A 1 112 ? -11.567 -10.678 15.830 1.00 75.62 112 ASP A CA 1
ATOM 909 C C . ASP A 1 112 ? -10.433 -10.187 14.905 1.00 75.62 112 ASP A C 1
ATOM 911 O O . ASP A 1 112 ? -9.394 -9.692 15.359 1.00 75.62 112 ASP A O 1
ATOM 915 N N . SER A 1 113 ? -10.585 -10.375 13.590 1.00 76.44 113 SER A N 1
ATOM 916 C CA . SER A 1 113 ? -9.606 -9.955 12.587 1.00 76.44 113 SER A CA 1
ATOM 917 C C . SER A 1 113 ? -10.128 -8.784 11.760 1.00 76.44 113 SER A C 1
ATOM 919 O O . SER A 1 113 ? -11.241 -8.811 11.233 1.00 76.44 113 SER A O 1
ATOM 921 N N . CYS A 1 114 ? -9.282 -7.770 11.602 1.00 77.56 114 CYS A N 1
ATOM 922 C CA . CYS A 1 114 ? -9.504 -6.643 10.711 1.00 77.56 114 CYS A CA 1
ATOM 923 C C . CYS A 1 114 ? -8.560 -6.763 9.513 1.00 77.56 114 CYS A C 1
ATOM 925 O O . CYS A 1 114 ? -7.350 -6.922 9.675 1.00 77.56 114 CYS A O 1
ATOM 927 N N . TYR A 1 115 ? -9.112 -6.699 8.311 1.00 81.00 115 TYR A N 1
ATOM 928 C CA . TYR A 1 115 ? -8.380 -6.789 7.059 1.00 81.00 115 TYR A CA 1
ATOM 929 C C . TYR A 1 115 ? -8.437 -5.440 6.367 1.00 81.00 115 TYR A C 1
ATOM 931 O O . TYR A 1 115 ? -9.510 -4.866 6.225 1.00 81.00 115 TYR A O 1
ATOM 939 N N . PHE A 1 116 ? -7.298 -4.962 5.893 1.00 83.38 116 PHE A N 1
ATOM 940 C CA . PHE A 1 116 ? -7.183 -3.766 5.080 1.00 83.38 116 PHE A CA 1
ATOM 941 C C . PHE A 1 116 ? -6.691 -4.152 3.699 1.00 83.38 116 PHE A C 1
ATOM 943 O O . PHE A 1 116 ? -5.748 -4.932 3.566 1.00 83.38 116 PHE A O 1
ATOM 950 N N . LYS A 1 117 ? -7.312 -3.566 2.686 1.00 83.94 117 LYS A N 1
ATOM 951 C CA . LYS A 1 117 ? -6.912 -3.662 1.291 1.00 83.94 117 LYS A CA 1
ATOM 952 C C . LYS A 1 117 ? -6.743 -2.254 0.758 1.00 83.94 117 LYS A C 1
ATOM 954 O O . LYS A 1 117 ? -7.663 -1.443 0.866 1.00 83.94 117 LYS A O 1
ATOM 959 N N . GLY A 1 118 ? -5.583 -1.940 0.200 1.00 82.88 118 GLY A N 1
ATOM 960 C CA . GLY A 1 118 ? -5.348 -0.603 -0.321 1.00 82.88 118 GLY A CA 1
ATOM 961 C C . GLY A 1 118 ? -4.337 -0.537 -1.448 1.00 82.88 118 GLY A C 1
ATOM 962 O O . GLY A 1 118 ? -3.452 -1.381 -1.564 1.00 82.88 118 GLY A O 1
ATOM 963 N N . TYR A 1 119 ? -4.470 0.511 -2.257 1.00 81.81 119 TYR A N 1
ATOM 964 C CA . TYR A 1 119 ? -3.525 0.828 -3.320 1.00 81.81 119 TYR A CA 1
ATOM 965 C C . TYR A 1 119 ? -2.538 1.887 -2.837 1.00 81.81 119 TYR A C 1
ATOM 967 O O . TYR A 1 119 ? -2.931 3.000 -2.467 1.00 81.81 119 TYR A O 1
ATOM 975 N N . VAL A 1 120 ? -1.253 1.535 -2.845 1.00 81.19 120 VAL A N 1
ATOM 976 C CA . VAL A 1 120 ? -0.164 2.374 -2.334 1.00 81.19 120 VAL A CA 1
ATOM 977 C C . VAL A 1 120 ? 0.839 2.657 -3.446 1.00 81.19 120 VAL A C 1
ATOM 979 O O . VAL A 1 120 ? 1.267 1.749 -4.155 1.00 81.19 120 VAL A O 1
ATOM 982 N N . LYS A 1 121 ? 1.244 3.916 -3.609 1.00 74.81 121 LYS A N 1
ATOM 983 C CA . LYS A 1 121 ? 2.284 4.300 -4.573 1.00 74.81 121 LYS A CA 1
ATOM 984 C C . LYS A 1 121 ? 3.680 3.909 -4.081 1.00 74.81 121 LYS A C 1
ATOM 986 O O . LYS A 1 121 ? 3.983 3.963 -2.892 1.00 74.81 121 LYS A O 1
ATOM 991 N N . ALA A 1 122 ? 4.568 3.564 -5.008 1.00 70.38 122 ALA A N 1
ATOM 992 C CA . ALA A 1 122 ? 5.989 3.416 -4.715 1.00 70.38 122 ALA A CA 1
ATOM 993 C C . ALA A 1 122 ? 6.631 4.793 -4.479 1.00 70.38 122 ALA A C 1
ATOM 995 O O . ALA A 1 122 ? 6.518 5.660 -5.342 1.00 70.38 122 ALA A O 1
ATOM 996 N N . SER A 1 123 ? 7.379 4.981 -3.383 1.00 54.62 123 SER A N 1
ATOM 997 C CA . SER A 1 123 ? 8.097 6.245 -3.087 1.00 54.62 123 SER A CA 1
ATOM 998 C C . SER A 1 123 ? 8.970 6.750 -4.250 1.00 54.62 123 SER A C 1
ATOM 1000 O O . SER A 1 123 ? 9.081 7.950 -4.476 1.00 54.62 123 SER A O 1
ATOM 1002 N N . MET A 1 124 ? 9.539 5.837 -5.046 1.00 50.31 124 MET A N 1
ATOM 1003 C CA . MET A 1 124 ? 10.520 6.171 -6.088 1.00 50.31 124 MET A CA 1
ATOM 1004 C C . MET A 1 124 ? 10.122 5.769 -7.519 1.00 50.31 124 MET A C 1
ATOM 1006 O O . MET A 1 124 ? 10.927 5.921 -8.436 1.00 50.31 124 MET A O 1
ATOM 1010 N N . LYS A 1 125 ? 8.920 5.225 -7.753 1.00 57.62 125 LYS A N 1
ATOM 1011 C CA . LYS A 1 125 ? 8.507 4.727 -9.082 1.00 57.62 125 LYS A CA 1
ATOM 1012 C C . LYS A 1 125 ? 7.057 5.102 -9.387 1.00 57.62 125 LYS A C 1
ATOM 1014 O O . LYS A 1 125 ? 6.233 5.178 -8.484 1.00 57.62 125 LYS A O 1
ATOM 1019 N N . ARG A 1 126 ? 6.715 5.260 -10.671 1.00 61.28 126 ARG A N 1
ATOM 1020 C CA . ARG A 1 126 ? 5.317 5.354 -11.146 1.00 61.28 126 ARG A CA 1
ATOM 1021 C C . ARG A 1 126 ? 4.632 3.975 -11.125 1.00 61.28 126 ARG A C 1
ATOM 1023 O O . ARG A 1 126 ? 4.112 3.535 -12.138 1.00 61.28 126 ARG A O 1
ATOM 1030 N N . ILE A 1 127 ? 4.719 3.267 -10.002 1.00 68.75 127 ILE A N 1
ATOM 1031 C CA . ILE A 1 127 ? 4.147 1.930 -9.810 1.00 68.75 127 ILE A CA 1
ATOM 1032 C C . ILE A 1 127 ? 3.245 1.984 -8.579 1.00 68.75 127 ILE A C 1
ATOM 1034 O O . ILE A 1 127 ? 3.572 2.657 -7.594 1.00 68.75 127 ILE A O 1
ATOM 1038 N N . MET A 1 128 ? 2.112 1.294 -8.653 1.00 72.06 128 MET A N 1
ATOM 1039 C CA . MET A 1 128 ? 1.169 1.124 -7.554 1.00 72.06 128 MET A CA 1
ATOM 1040 C C . MET A 1 128 ? 1.216 -0.326 -7.071 1.00 72.06 128 MET A C 1
ATOM 1042 O O . MET A 1 128 ? 1.429 -1.243 -7.852 1.00 72.06 128 MET A O 1
ATOM 1046 N N . TYR A 1 129 ? 1.071 -0.527 -5.768 1.00 73.56 129 TYR A N 1
ATOM 1047 C CA . TYR A 1 129 ? 1.031 -1.840 -5.135 1.00 73.56 129 TYR A CA 1
ATOM 1048 C C . TYR A 1 129 ? -0.339 -2.054 -4.520 1.00 73.56 129 TYR A C 1
ATOM 1050 O O . TYR A 1 129 ? -0.893 -1.126 -3.926 1.00 73.56 129 TYR A O 1
ATOM 1058 N N . GLU A 1 130 ? -0.838 -3.283 -4.595 1.00 79.00 130 GLU A N 1
ATOM 1059 C CA . GLU A 1 130 ? -1.966 -3.709 -3.781 1.00 79.00 130 GLU A CA 1
ATOM 1060 C C . GLU A 1 130 ? -1.418 -4.279 -2.471 1.00 79.00 130 GLU A C 1
ATOM 1062 O O . GLU A 1 130 ? -0.803 -5.348 -2.417 1.00 79.00 130 GLU A O 1
ATOM 1067 N N . ALA A 1 131 ? -1.599 -3.519 -1.397 1.00 76.25 131 ALA A N 1
ATOM 1068 C CA . ALA A 1 131 ? -1.206 -3.923 -0.061 1.00 76.25 131 ALA A CA 1
ATOM 1069 C C . ALA A 1 131 ? -2.411 -4.527 0.661 1.00 76.25 131 ALA A C 1
ATOM 1071 O O . ALA A 1 131 ? -3.444 -3.869 0.820 1.00 76.25 131 ALA A O 1
ATOM 1072 N N . ASN A 1 132 ? -2.249 -5.762 1.135 1.00 77.81 132 ASN A N 1
ATOM 1073 C CA . ASN A 1 132 ? -3.221 -6.439 1.976 1.00 77.81 132 ASN A CA 1
ATOM 1074 C C . ASN A 1 132 ? -2.621 -6.627 3.376 1.00 77.81 132 ASN A C 1
ATOM 1076 O O . ASN A 1 132 ? -1.567 -7.243 3.551 1.00 77.81 132 ASN A O 1
ATOM 1080 N N . VAL A 1 133 ? -3.285 -6.081 4.390 1.00 78.31 133 VAL A N 1
ATOM 1081 C CA . VAL A 1 133 ? -2.839 -6.139 5.787 1.00 78.31 133 VAL A CA 1
ATOM 1082 C C . VAL A 1 133 ? -3.907 -6.827 6.614 1.00 78.31 133 VAL A C 1
ATOM 1084 O O . VAL A 1 133 ? -5.058 -6.405 6.607 1.00 78.31 133 VAL A O 1
ATOM 1087 N N . LYS A 1 134 ? -3.527 -7.853 7.372 1.00 78.69 134 LYS A N 1
ATOM 1088 C CA . LYS A 1 134 ? -4.388 -8.458 8.389 1.00 78.69 134 LYS A CA 1
ATOM 1089 C C . LYS A 1 134 ? -3.895 -8.051 9.770 1.00 78.69 134 LYS A C 1
ATOM 1091 O O . LYS A 1 134 ? -2.758 -8.336 10.145 1.00 78.69 134 LYS A O 1
ATOM 1096 N N . LEU A 1 135 ? -4.776 -7.434 10.543 1.00 74.00 135 LEU A N 1
ATOM 1097 C CA . LEU A 1 135 ? -4.609 -7.203 11.970 1.00 74.00 135 LEU A CA 1
ATOM 1098 C C . LEU A 1 135 ? -5.444 -8.234 12.723 1.00 74.00 135 LEU A C 1
ATOM 1100 O O . LEU A 1 135 ? -6.662 -8.279 12.569 1.00 74.00 135 LEU A O 1
ATOM 1104 N N . SER A 1 136 ? -4.796 -9.060 13.540 1.00 64.88 136 SER A N 1
ATOM 1105 C CA . SER A 1 136 ? -5.495 -9.977 14.445 1.00 64.88 136 SER A CA 1
ATOM 1106 C C . SER A 1 136 ? -5.366 -9.467 15.875 1.00 64.88 136 SER A C 1
ATOM 1108 O O . SER A 1 136 ? -4.249 -9.293 16.373 1.00 64.88 136 SER A O 1
ATOM 1110 N N . ILE A 1 137 ? -6.496 -9.248 16.547 1.00 56.62 137 ILE A N 1
ATOM 1111 C CA . ILE A 1 137 ? -6.504 -8.917 17.972 1.00 56.62 137 ILE A CA 1
ATOM 1112 C C . ILE A 1 137 ? -6.395 -10.238 18.734 1.00 56.62 137 ILE A C 1
ATOM 1114 O O . ILE A 1 137 ? -7.383 -10.936 18.934 1.00 56.62 137 ILE A O 1
ATOM 1118 N N . LYS A 1 138 ? -5.185 -10.619 19.156 1.00 53.03 138 LYS A N 1
ATOM 1119 C CA . LYS A 1 138 ? -5.035 -11.658 20.183 1.00 53.03 138 LYS A CA 1
ATOM 1120 C C .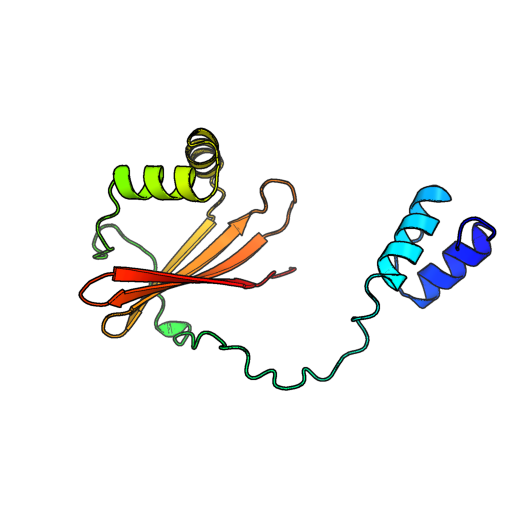 LYS A 1 138 ? -4.986 -10.965 21.537 1.00 53.03 138 LYS A C 1
ATOM 1122 O O . LYS A 1 138 ? -4.233 -10.014 21.711 1.00 53.03 138 LYS A O 1
ATOM 1127 N N . VAL A 1 139 ? -5.757 -11.477 22.495 1.00 44.00 139 VAL A N 1
ATOM 1128 C CA . VAL A 1 139 ? -6.088 -10.923 23.831 1.00 44.00 139 VAL A CA 1
ATOM 1129 C C . VAL A 1 139 ? -4.881 -10.476 24.696 1.00 44.00 139 VAL A C 1
ATOM 1131 O O . VAL A 1 139 ? -5.071 -9.922 25.773 1.00 44.00 139 VAL A O 1
ATOM 1134 N N . ARG A 1 140 ? -3.628 -10.633 24.243 1.00 39.41 140 ARG A N 1
ATOM 1135 C CA . ARG A 1 140 ? -2.432 -10.060 24.890 1.00 39.41 140 ARG A CA 1
ATOM 1136 C C . ARG A 1 140 ? -1.370 -9.451 23.961 1.00 39.41 140 ARG A C 1
ATOM 1138 O O . ARG A 1 140 ? -0.441 -8.852 24.483 1.00 39.41 140 ARG A O 1
ATOM 1145 N N . PHE A 1 141 ? -1.482 -9.557 22.633 1.00 38.91 141 PHE A N 1
ATOM 1146 C CA . PHE A 1 141 ? -0.504 -9.004 21.682 1.00 38.91 141 PHE A CA 1
ATOM 1147 C C . PHE A 1 141 ? -1.157 -8.720 20.321 1.00 38.91 141 PHE A C 1
ATOM 1149 O O . PHE A 1 141 ? -1.849 -9.575 19.767 1.00 38.91 141 PHE A O 1
ATOM 1156 N N . TRP A 1 142 ? -0.896 -7.538 19.756 1.00 40.56 142 TRP A N 1
ATOM 1157 C CA . TRP A 1 142 ? -1.257 -7.224 18.372 1.00 40.56 142 TRP A CA 1
ATOM 1158 C C . TRP A 1 142 ? -0.290 -7.953 17.438 1.00 40.56 142 TRP A C 1
ATOM 1160 O O . TRP A 1 142 ? 0.917 -7.729 17.500 1.00 40.56 142 TRP A O 1
ATOM 1170 N N . SER A 1 143 ? -0.808 -8.833 16.580 1.00 43.09 143 SER A N 1
ATOM 1171 C CA . SER A 1 143 ? -0.030 -9.448 15.502 1.00 43.09 143 SER A CA 1
ATOM 1172 C C . SER A 1 143 ? -0.548 -8.914 14.171 1.00 43.09 143 SER A C 1
ATOM 1174 O O . SER A 1 143 ? -1.736 -9.045 13.858 1.00 43.09 143 SER A O 1
ATOM 1176 N N . ALA A 1 144 ? 0.339 -8.256 13.427 1.00 48.06 144 ALA A N 1
ATOM 1177 C CA . ALA A 1 144 ? 0.069 -7.734 12.097 1.00 48.06 144 ALA A CA 1
ATOM 1178 C C . ALA A 1 144 ? 0.843 -8.569 11.074 1.00 48.06 144 ALA A C 1
ATOM 1180 O O . ALA A 1 144 ? 2.069 -8.653 11.140 1.00 48.06 144 ALA A O 1
ATOM 1181 N N . THR A 1 145 ? 0.128 -9.174 10.130 1.00 49.47 145 THR A N 1
ATOM 1182 C CA . THR A 1 145 ? 0.726 -9.862 8.981 1.00 49.47 145 THR A CA 1
ATOM 1183 C C . THR A 1 145 ? 0.445 -9.020 7.745 1.00 49.47 145 THR A C 1
ATOM 1185 O O . THR A 1 145 ? -0.704 -8.675 7.463 1.00 49.47 145 THR A O 1
ATOM 1188 N N . VAL A 1 146 ? 1.507 -8.640 7.035 1.00 49.00 146 VAL A N 1
ATOM 1189 C CA . VAL A 1 146 ? 1.442 -7.778 5.851 1.00 49.00 146 VAL A CA 1
ATOM 1190 C C . VAL A 1 146 ? 1.867 -8.600 4.645 1.00 49.00 146 VAL A C 1
ATOM 1192 O O . VAL A 1 146 ? 3.000 -9.067 4.606 1.00 49.00 146 VAL A O 1
ATOM 1195 N N . ASN A 1 147 ? 0.982 -8.731 3.657 1.00 50.34 147 ASN A N 1
ATOM 1196 C CA . ASN A 1 147 ? 1.320 -9.263 2.341 1.00 50.34 147 ASN A CA 1
ATOM 1197 C C . ASN A 1 147 ? 1.204 -8.139 1.309 1.00 50.34 147 ASN A C 1
ATOM 1199 O O . ASN A 1 147 ? 0.155 -7.510 1.156 1.00 50.34 147 ASN A O 1
ATOM 1203 N N . VAL A 1 148 ? 2.302 -7.874 0.603 1.00 44.19 148 VAL A N 1
ATOM 1204 C CA . VAL A 1 148 ? 2.352 -6.871 -0.465 1.00 44.19 148 VAL A CA 1
ATOM 1205 C C . VAL A 1 148 ? 2.402 -7.606 -1.793 1.00 44.19 148 VAL A C 1
ATOM 1207 O O . VAL A 1 148 ? 3.372 -8.312 -2.064 1.00 44.19 148 VAL A O 1
ATOM 1210 N N . LEU A 1 149 ? 1.372 -7.430 -2.620 1.00 40.94 149 LEU A N 1
ATOM 1211 C CA . LEU A 1 149 ? 1.364 -7.933 -3.987 1.00 40.94 149 LEU A CA 1
ATOM 1212 C C . LEU A 1 149 ? 1.679 -6.766 -4.936 1.00 40.94 149 LEU A C 1
ATOM 1214 O O . LEU A 1 149 ? 1.034 -5.715 -4.904 1.00 40.94 149 LEU A O 1
ATOM 1218 N N . LEU A 1 150 ? 2.704 -6.927 -5.773 1.00 33.91 150 LEU A N 1
ATOM 1219 C CA . LEU A 1 150 ? 2.985 -5.989 -6.861 1.00 33.91 150 LEU A CA 1
ATOM 1220 C C . LEU A 1 150 ? 1.920 -6.188 -7.943 1.00 33.91 150 LEU A C 1
ATOM 1222 O O . LEU A 1 150 ? 1.923 -7.205 -8.629 1.00 33.91 150 LEU A O 1
ATOM 1226 N N . VAL A 1 151 ? 1.034 -5.205 -8.093 1.00 35.19 151 VAL A N 1
ATOM 1227 C CA . VAL A 1 151 ? 0.095 -5.142 -9.215 1.00 35.19 151 VAL A CA 1
ATOM 1228 C C . VAL A 1 151 ? 0.728 -4.249 -10.272 1.00 35.19 151 VAL A C 1
ATOM 1230 O O . VAL A 1 151 ? 0.872 -3.045 -10.079 1.00 35.19 151 VAL A O 1
ATOM 1233 N N . VAL A 1 152 ? 1.193 -4.855 -11.361 1.00 29.17 152 VAL A N 1
ATOM 1234 C CA . VAL A 1 152 ? 1.660 -4.117 -12.537 1.00 29.17 152 VAL A CA 1
ATOM 1235 C C . VAL A 1 152 ? 0.451 -3.956 -13.451 1.00 29.17 152 VAL A C 1
ATOM 1237 O O . VAL A 1 152 ? 0.023 -4.940 -14.048 1.00 29.17 152 VAL A O 1
ATOM 1240 N N . GLU A 1 153 ? -0.118 -2.752 -13.504 1.00 31.98 153 GLU A N 1
ATOM 1241 C CA . GLU A 1 153 ? -0.974 -2.333 -14.627 1.00 31.98 153 GLU A CA 1
ATOM 1242 C C . GLU A 1 153 ? -0.113 -1.879 -15.810 1.00 31.98 153 GLU A C 1
ATOM 1244 O O . GLU A 1 153 ? 0.895 -1.164 -15.574 1.00 31.98 153 GLU A O 1
#

Mean predicted aligned error: 17.17 Å

InterPro domains:
  IPR003034 SAP domain [PF02037] (1-37)
  IPR003034 SAP domain [PS50800] (2-36)
  IPR003034 SAP domain [SM00513] (2-36)
  IPR036361 SAP domain superfamily [G3DSA:1.10.720.30] (2-43)
  IPR036361 SAP domain superfamily [SSF68906] (2-37)

pLDDT: mean 70.93, std 14.79, range [29.17, 89.88]

Foldseek 3Di:
DCPPPDLVVLLVVCVVVVHDSDDDSVVSVVVVVVVVVVVPPPPPVPPPPVPPDDDDDDPVQWDFDDPPDDDDDDDVVNLVVVCVVVVHDSVVVVVQVVVCQWDGWTWGDDPQKIKIWTWGHDPPDRFIKTKIKIWGDDVPDIDIDIDIGGDDD

Solvent-accessible surface area (backbone atoms only — not comparable to full-atom values): 9475 Å² total; per-residue (Å²): 130,60,83,83,55,54,66,66,59,50,42,51,56,30,52,76,69,76,43,83,76,74,72,55,68,66,55,49,34,54,48,52,52,50,50,62,76,52,78,70,75,67,82,65,72,73,69,84,65,86,60,90,73,80,85,72,79,61,74,88,59,47,40,76,74,52,95,84,58,88,67,82,91,80,50,72,63,60,55,51,50,50,26,61,76,69,75,46,63,68,65,55,58,54,51,42,59,76,69,52,35,66,72,48,60,28,38,28,78,57,90,66,30,42,35,38,42,29,39,33,52,44,97,88,50,104,48,48,27,44,38,38,36,41,40,37,67,46,102,86,51,85,49,74,51,77,48,75,45,83,50,84,129